Protein AF-A0A0K9P0N1-F1 (afdb_monomer)

Radius of gyration: 16.35 Å; Cα contacts (8 Å, |Δi|>4): 56; chains: 1; bounding box: 41×34×41 Å

Sequence (77 aa):
MIQTKRIFTSIFEIGKIFGTIDEAESEYYEQVGNLGFSVRKSTSRKIANEVVYKKYVCSKEGTSIIHREETLTDNGK

Mean predicted aligned error: 11.63 Å

Solvent-accessible surface area (backbone atoms only — not comparable to full-atom values): 5189 Å² total; per-residue (Å²): 133,66,68,70,64,60,56,57,67,75,73,54,73,86,84,74,86,64,98,44,71,66,57,51,48,52,54,48,52,50,56,39,42,76,43,38,29,49,77,76,47,76,50,74,45,66,56,97,89,40,80,76,49,75,47,77,43,62,50,96,57,50,53,70,91,72,83,90,83,84,89,86,82,83,79,86,129

pLDDT: mean 73.06, std 17.24, range [36.53, 92.38]

Organism: Zostera marina (NCBI:txid29655)

Structure (mmCIF, N/CA/C/O backbone):
data_AF-A0A0K9P0N1-F1
#
_entry.id   AF-A0A0K9P0N1-F1
#
loop_
_atom_site.group_PDB
_atom_site.id
_atom_site.type_symbol
_atom_site.label_atom_id
_atom_site.label_alt_id
_atom_site.label_comp_id
_atom_site.label_asym_id
_atom_site.label_entity_id
_atom_site.label_seq_id
_atom_site.pdbx_PDB_ins_code
_atom_site.Cartn_x
_atom_site.Cartn_y
_atom_site.Cartn_z
_atom_site.occupancy
_atom_site.B_iso_or_equiv
_atom_site.auth_seq_id
_atom_site.auth_comp_id
_atom_site.auth_asym_id
_atom_site.auth_atom_id
_atom_site.pdbx_PDB_model_num
ATOM 1 N N . MET A 1 1 ? 2.691 13.591 18.951 1.00 45.19 1 MET A N 1
ATOM 2 C CA . MET A 1 1 ? 3.250 12.986 17.714 1.00 45.19 1 MET A CA 1
ATOM 3 C C . MET A 1 1 ? 4.130 11.744 17.956 1.00 45.19 1 MET A C 1
ATOM 5 O O . MET A 1 1 ? 4.696 11.238 16.999 1.00 45.19 1 MET A O 1
ATOM 9 N N . ILE A 1 2 ? 4.245 11.213 19.184 1.00 40.44 2 ILE A N 1
ATOM 10 C CA . ILE A 1 2 ? 5.258 10.185 19.511 1.00 40.44 2 ILE A CA 1
ATOM 11 C C . ILE A 1 2 ? 4.736 8.740 19.353 1.00 40.44 2 ILE A C 1
ATOM 13 O O . ILE A 1 2 ? 5.505 7.871 18.955 1.00 40.44 2 ILE A O 1
ATOM 17 N N . GLN A 1 3 ? 3.440 8.471 19.570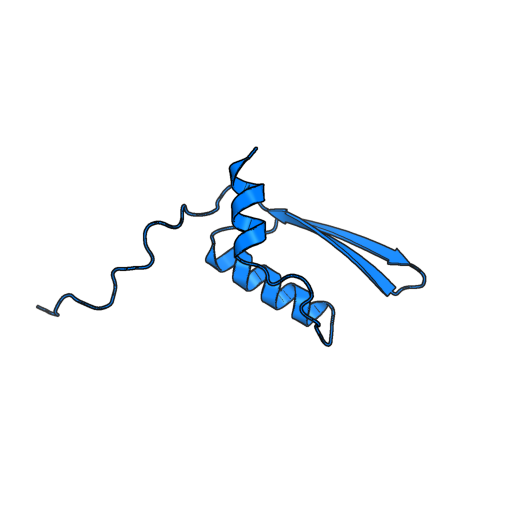 1.00 43.97 3 GLN A N 1
ATOM 18 C CA . GLN A 1 3 ? 2.907 7.094 19.519 1.00 43.97 3 GLN A CA 1
ATOM 19 C C . GLN A 1 3 ? 3.052 6.420 18.143 1.00 43.97 3 GLN A C 1
ATOM 21 O O . GLN A 1 3 ? 3.480 5.273 18.064 1.00 43.97 3 GLN A O 1
ATOM 26 N N . THR A 1 4 ? 2.774 7.141 17.053 1.00 49.59 4 THR A N 1
ATOM 27 C CA . THR A 1 4 ? 2.780 6.574 15.694 1.00 49.59 4 THR A CA 1
ATOM 28 C C . THR A 1 4 ? 4.162 6.076 15.270 1.00 49.59 4 THR A C 1
ATOM 30 O O . THR A 1 4 ? 4.257 5.091 14.552 1.00 49.59 4 THR A O 1
ATOM 33 N N . LYS A 1 5 ? 5.242 6.713 15.749 1.00 50.41 5 LYS A N 1
ATOM 34 C CA . LYS A 1 5 ? 6.620 6.327 15.411 1.00 50.41 5 LYS A CA 1
ATOM 35 C C . LYS A 1 5 ? 7.069 5.028 16.083 1.00 50.41 5 LYS A C 1
ATOM 37 O O . LYS A 1 5 ? 7.917 4.356 15.522 1.00 50.41 5 LYS A O 1
ATOM 42 N N . ARG A 1 6 ? 6.549 4.699 17.272 1.00 48.81 6 ARG A N 1
ATOM 43 C CA . ARG A 1 6 ? 7.016 3.543 18.062 1.00 48.81 6 ARG A CA 1
ATOM 44 C C . ARG A 1 6 ? 6.294 2.246 17.690 1.00 48.81 6 ARG A C 1
ATOM 46 O O . ARG A 1 6 ? 6.917 1.196 17.702 1.00 48.81 6 ARG A O 1
ATOM 53 N N . ILE A 1 7 ? 5.016 2.342 17.314 1.00 56.59 7 ILE A N 1
ATOM 54 C CA . ILE A 1 7 ? 4.212 1.216 16.810 1.00 56.59 7 ILE A CA 1
ATOM 55 C C . ILE A 1 7 ? 4.768 0.747 15.458 1.00 56.59 7 ILE A C 1
ATOM 57 O O . ILE A 1 7 ? 5.008 -0.437 15.256 1.00 56.59 7 ILE A O 1
ATOM 61 N N . PHE A 1 8 ? 5.084 1.690 14.566 1.00 58.44 8 PHE A N 1
ATOM 62 C CA . PHE A 1 8 ? 5.557 1.379 13.216 1.00 58.44 8 PHE A CA 1
ATOM 63 C C . PHE A 1 8 ? 6.839 0.535 13.175 1.00 58.44 8 PHE A C 1
ATOM 65 O O . PHE A 1 8 ? 6.994 -0.297 12.292 1.00 58.44 8 PHE A O 1
ATOM 72 N N . THR A 1 9 ? 7.755 0.712 14.127 1.00 58.88 9 THR A N 1
ATOM 73 C CA . THR A 1 9 ? 9.036 -0.012 14.126 1.00 58.88 9 THR A CA 1
ATOM 74 C C . THR A 1 9 ? 8.933 -1.448 14.645 1.00 58.88 9 THR A C 1
ATOM 76 O O . THR A 1 9 ? 9.855 -2.220 14.432 1.00 58.88 9 THR A O 1
ATOM 79 N N . SER A 1 10 ? 7.855 -1.807 15.351 1.00 62.28 10 SER A N 1
ATOM 80 C CA . SER A 1 10 ? 7.703 -3.139 15.959 1.00 62.28 10 SER A CA 1
ATOM 81 C C . SER A 1 10 ? 6.902 -4.121 15.101 1.00 62.28 10 SER A C 1
ATOM 83 O O . SER A 1 10 ? 6.915 -5.309 15.400 1.00 62.28 10 SER A O 1
ATOM 85 N N . ILE A 1 11 ? 6.167 -3.630 14.099 1.00 67.69 11 ILE A N 1
ATOM 86 C CA . ILE A 1 11 ? 5.250 -4.438 13.275 1.00 67.69 11 ILE A CA 1
ATOM 87 C C . ILE A 1 11 ? 5.873 -4.811 11.932 1.00 67.69 11 ILE A C 1
ATOM 89 O O . ILE A 1 11 ? 5.647 -5.908 11.438 1.00 67.69 11 ILE A O 1
ATOM 93 N N . PHE A 1 12 ? 6.677 -3.917 11.358 1.00 77.62 12 PHE A N 1
ATOM 94 C CA . PHE A 1 12 ? 7.311 -4.155 10.069 1.00 77.62 12 PHE A CA 1
ATOM 95 C C . PHE A 1 12 ? 8.703 -4.756 10.248 1.00 77.62 12 PHE A C 1
ATOM 97 O O . PHE A 1 12 ? 9.550 -4.188 10.941 1.00 77.62 12 PHE A O 1
ATOM 104 N N . GLU A 1 13 ? 8.958 -5.873 9.571 1.00 80.94 13 GLU A N 1
ATOM 105 C CA . GLU A 1 13 ? 10.297 -6.443 9.453 1.00 80.94 13 GLU A CA 1
ATOM 106 C C . GLU A 1 13 ? 11.164 -5.561 8.542 1.00 80.94 13 GLU A C 1
ATOM 108 O O . GLU A 1 13 ? 10.837 -5.299 7.381 1.00 80.94 13 GLU A O 1
ATOM 113 N N . ILE A 1 14 ? 12.287 -5.075 9.072 1.00 82.62 14 ILE A N 1
ATOM 114 C CA . ILE A 1 14 ? 13.232 -4.267 8.300 1.00 82.62 14 ILE A CA 1
ATOM 115 C C . ILE A 1 14 ? 14.034 -5.193 7.381 1.00 82.62 14 ILE A C 1
ATOM 117 O O . ILE A 1 14 ? 14.675 -6.125 7.852 1.00 82.62 14 ILE A O 1
ATOM 121 N N . GLY A 1 15 ? 14.061 -4.881 6.083 1.00 84.50 15 GLY A N 1
ATOM 122 C CA . GLY A 1 15 ? 14.869 -5.612 5.099 1.00 84.50 15 GLY A CA 1
ATOM 123 C C . GLY A 1 15 ? 14.138 -6.743 4.374 1.00 84.50 15 GLY A C 1
ATOM 124 O O . GLY A 1 15 ? 14.769 -7.455 3.597 1.00 84.50 15 GLY A O 1
ATOM 125 N N . LYS A 1 16 ? 12.822 -6.884 4.572 1.00 87.75 16 LYS A N 1
ATOM 126 C CA . LYS A 1 16 ? 11.997 -7.798 3.779 1.00 87.75 16 LYS A CA 1
ATOM 127 C C . LYS A 1 16 ? 12.067 -7.461 2.284 1.00 87.75 16 LYS A C 1
ATOM 129 O O . LYS A 1 16 ? 11.972 -6.296 1.894 1.00 87.75 16 LYS A O 1
ATOM 134 N N . ILE A 1 17 ? 12.230 -8.495 1.460 1.00 90.62 17 ILE A N 1
ATOM 135 C CA . ILE A 1 17 ? 12.310 -8.400 -0.001 1.00 90.62 17 ILE A CA 1
ATOM 136 C C . ILE A 1 17 ? 10.966 -8.831 -0.588 1.00 90.62 17 ILE A C 1
ATOM 138 O O . ILE A 1 17 ? 10.419 -9.854 -0.187 1.00 90.62 17 ILE A O 1
ATOM 142 N N . PHE A 1 18 ? 10.469 -8.062 -1.552 1.00 90.06 18 PHE A N 1
ATOM 143 C CA . PHE A 1 18 ? 9.247 -8.352 -2.300 1.00 90.06 18 PHE A CA 1
ATOM 144 C C . PHE A 1 18 ? 9.591 -8.545 -3.777 1.00 90.06 18 PHE A C 1
ATOM 146 O O . PHE A 1 18 ? 10.522 -7.910 -4.281 1.00 90.06 18 PHE A O 1
ATOM 153 N N . GLY A 1 19 ? 8.840 -9.396 -4.476 1.00 91.12 19 GLY A N 1
ATOM 154 C CA . GLY A 1 19 ? 9.017 -9.607 -5.912 1.00 91.12 19 GLY A CA 1
ATOM 155 C C . GLY A 1 19 ? 8.494 -8.433 -6.739 1.00 91.12 19 GLY A C 1
ATOM 156 O O . GLY A 1 19 ? 8.998 -8.165 -7.829 1.00 91.12 19 GLY A O 1
ATOM 157 N N . THR A 1 20 ? 7.502 -7.706 -6.215 1.00 90.12 20 THR A N 1
ATOM 158 C CA . THR A 1 20 ? 6.918 -6.528 -6.868 1.00 90.12 20 THR A CA 1
ATOM 159 C C . THR A 1 20 ? 6.573 -5.424 -5.869 1.00 90.12 20 THR A C 1
ATOM 161 O O . THR A 1 20 ? 6.448 -5.646 -4.665 1.00 90.12 20 THR A O 1
ATOM 164 N N . ILE A 1 21 ? 6.385 -4.206 -6.381 1.00 88.00 21 ILE A N 1
ATOM 165 C CA . ILE A 1 21 ? 5.922 -3.066 -5.576 1.00 88.00 21 ILE A CA 1
ATOM 166 C C . ILE A 1 21 ? 4.489 -3.290 -5.080 1.00 88.00 21 ILE A C 1
ATOM 168 O O . ILE A 1 21 ? 4.177 -2.894 -3.960 1.00 88.00 21 ILE A O 1
ATOM 172 N N . ASP A 1 22 ? 3.643 -3.923 -5.893 1.00 89.62 22 ASP A N 1
ATOM 173 C CA . ASP A 1 22 ? 2.238 -4.166 -5.558 1.00 89.62 22 ASP A CA 1
ATOM 174 C C . ASP A 1 22 ? 2.108 -5.171 -4.405 1.00 89.62 22 ASP A C 1
ATOM 176 O O . ASP A 1 22 ? 1.286 -4.984 -3.511 1.00 89.62 22 ASP A O 1
ATOM 180 N N . GLU A 1 23 ? 2.973 -6.188 -4.370 1.00 90.75 23 GLU A N 1
ATOM 181 C CA . GLU A 1 23 ? 3.079 -7.133 -3.252 1.00 90.75 23 GLU A CA 1
ATOM 182 C C . GLU A 1 23 ? 3.473 -6.415 -1.952 1.00 90.75 23 GLU A C 1
ATOM 184 O O . GLU A 1 23 ? 2.811 -6.572 -0.924 1.00 90.75 23 GLU A O 1
ATOM 189 N N . ALA A 1 24 ? 4.496 -5.554 -2.020 1.00 89.12 24 ALA A N 1
ATOM 190 C CA . ALA A 1 24 ? 4.927 -4.742 -0.885 1.00 89.12 24 ALA A CA 1
ATOM 191 C C . ALA A 1 24 ? 3.817 -3.797 -0.389 1.00 89.12 24 ALA A C 1
ATOM 193 O O . ALA A 1 24 ? 3.666 -3.578 0.813 1.00 89.12 24 ALA A O 1
ATOM 194 N N . GLU A 1 25 ? 3.033 -3.224 -1.307 1.00 88.75 25 GLU A N 1
ATOM 195 C CA . GLU A 1 25 ? 1.899 -2.359 -0.978 1.00 88.75 25 GLU A CA 1
ATOM 196 C C . GLU A 1 25 ? 0.742 -3.122 -0.344 1.00 88.75 25 GLU A C 1
ATOM 198 O O . GLU A 1 25 ? 0.195 -2.657 0.655 1.00 88.75 25 GLU A O 1
ATOM 203 N N . SER A 1 26 ? 0.386 -4.283 -0.891 1.00 90.69 26 SER A N 1
ATOM 204 C CA . SER A 1 26 ? -0.702 -5.109 -0.370 1.00 90.69 26 SER A CA 1
ATOM 205 C C . SER A 1 26 ? -0.434 -5.519 1.073 1.00 90.69 26 SER A C 1
ATOM 207 O O . SER A 1 26 ? -1.279 -5.308 1.943 1.00 90.69 26 SER A O 1
ATOM 209 N N . GLU A 1 27 ? 0.766 -6.033 1.344 1.00 89.00 27 GLU A N 1
ATOM 210 C CA . GLU A 1 27 ? 1.147 -6.434 2.694 1.00 89.00 27 GLU A CA 1
ATOM 211 C C . GLU A 1 27 ? 1.196 -5.235 3.652 1.00 89.00 27 GLU A C 1
ATO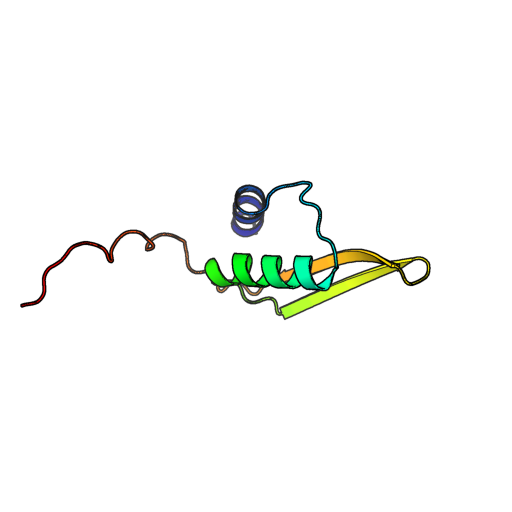M 213 O O . GLU A 1 27 ? 0.721 -5.315 4.788 1.00 89.00 27 GLU A O 1
ATOM 218 N N . TYR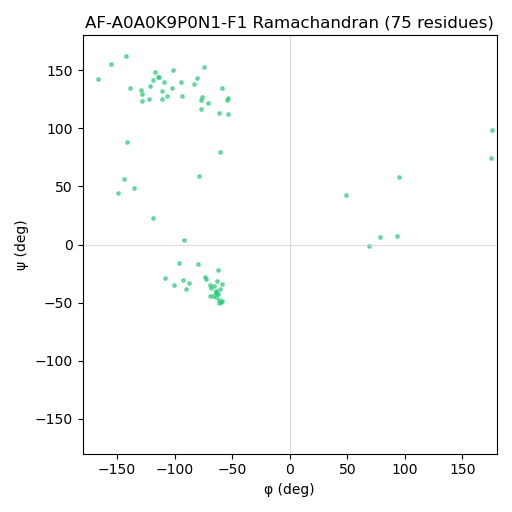 A 1 28 ? 1.717 -4.092 3.193 1.00 87.56 28 TYR A N 1
ATOM 219 C CA . TYR A 1 28 ? 1.717 -2.866 3.985 1.00 87.56 28 TYR A CA 1
ATOM 220 C C . TYR A 1 28 ? 0.297 -2.439 4.375 1.00 87.56 28 TYR A C 1
ATOM 222 O O . TYR A 1 28 ? 0.049 -2.150 5.547 1.00 87.56 28 TYR A O 1
ATOM 230 N N . TYR A 1 29 ? -0.634 -2.410 3.414 1.00 87.19 29 TYR A N 1
ATOM 231 C CA . TYR A 1 29 ? -2.025 -2.020 3.647 1.00 87.19 29 TYR A CA 1
ATOM 232 C C . TYR A 1 29 ? -2.756 -2.977 4.585 1.00 87.19 29 TYR A C 1
ATOM 234 O O . TYR A 1 29 ? -3.496 -2.516 5.455 1.00 87.19 29 TYR A O 1
ATOM 242 N N . GLU A 1 30 ? -2.521 -4.280 4.455 1.00 87.19 30 GLU A N 1
ATOM 243 C CA . GLU A 1 30 ? -3.080 -5.282 5.359 1.00 87.19 30 GLU A CA 1
ATOM 244 C C . GLU A 1 30 ? -2.593 -5.065 6.798 1.00 87.19 30 GLU A C 1
ATOM 246 O O . GLU A 1 30 ? -3.402 -4.963 7.722 1.00 87.19 30 GLU A O 1
ATOM 251 N N . GLN A 1 31 ? -1.280 -4.916 6.998 1.00 85.31 31 GLN A N 1
ATOM 252 C CA . GLN A 1 31 ? -0.706 -4.741 8.333 1.00 85.31 31 GLN A CA 1
ATOM 253 C C . G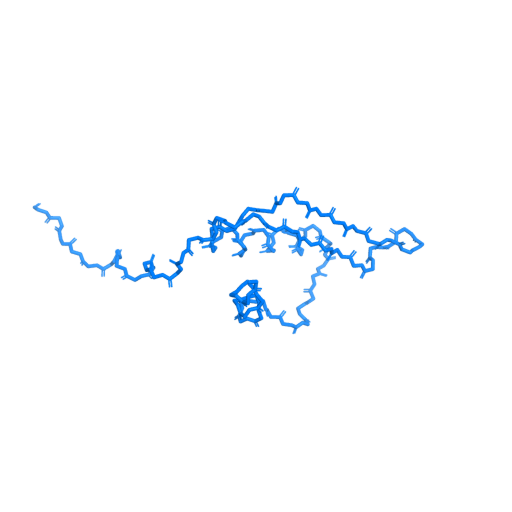LN A 1 31 ? -1.172 -3.445 9.002 1.00 85.31 31 GLN A C 1
ATOM 255 O O . GLN A 1 31 ? -1.569 -3.466 10.167 1.00 85.31 31 GLN A O 1
ATOM 260 N N . VAL A 1 32 ? -1.173 -2.312 8.288 1.00 82.31 32 VAL A N 1
ATOM 261 C CA . VAL A 1 32 ? -1.671 -1.050 8.863 1.00 82.31 32 VAL A CA 1
ATOM 262 C C . VAL A 1 32 ? -3.188 -1.078 9.074 1.00 82.31 32 VAL A C 1
ATOM 264 O O . VAL A 1 32 ? -3.659 -0.546 10.080 1.00 82.31 32 VAL A O 1
ATOM 267 N N . GLY A 1 33 ? -3.940 -1.740 8.190 1.00 82.00 33 GLY A N 1
ATOM 268 C CA . GLY A 1 33 ? -5.385 -1.931 8.315 1.00 82.00 33 GLY A CA 1
ATOM 269 C C . GLY A 1 33 ? -5.759 -2.764 9.540 1.00 82.00 33 GLY A C 1
ATOM 270 O O . GLY A 1 33 ? -6.648 -2.377 10.296 1.00 82.00 33 GLY A O 1
ATOM 271 N N . ASN A 1 34 ? -5.012 -3.837 9.816 1.00 82.50 34 ASN A N 1
ATOM 272 C CA . ASN A 1 34 ? -5.171 -4.665 11.017 1.00 82.50 34 ASN A CA 1
ATOM 273 C C . ASN A 1 34 ? -4.920 -3.893 12.325 1.00 82.50 34 ASN A C 1
ATOM 275 O O . ASN A 1 34 ? -5.418 -4.285 13.379 1.00 82.50 34 ASN A O 1
ATOM 279 N N . LEU A 1 35 ? -4.187 -2.780 12.260 1.00 76.75 35 LEU A N 1
ATOM 280 C CA . LEU A 1 35 ? -3.952 -1.860 13.377 1.00 76.75 35 LEU A CA 1
ATOM 281 C C . LEU A 1 35 ? -4.981 -0.717 13.446 1.00 76.75 35 LEU A C 1
ATOM 283 O O . LEU A 1 35 ? -4.841 0.200 14.256 1.00 76.75 35 LEU A O 1
ATOM 287 N N . GLY A 1 36 ? -5.985 -0.728 12.567 1.00 78.88 36 GLY A N 1
ATOM 288 C CA . GLY A 1 36 ? -7.000 0.317 12.442 1.00 78.88 36 GLY A CA 1
ATOM 289 C C . GLY A 1 36 ? -6.533 1.563 11.682 1.00 78.88 36 GLY A C 1
ATOM 290 O O . GLY A 1 36 ? -7.250 2.557 11.618 1.00 78.88 36 GLY A O 1
ATOM 291 N N . PHE A 1 37 ? -5.340 1.569 11.088 1.00 80.56 37 PHE A N 1
ATOM 292 C CA . PHE A 1 37 ? -4.907 2.704 10.279 1.00 80.56 37 PHE A CA 1
ATOM 293 C C . PHE A 1 37 ? -5.468 2.616 8.857 1.00 80.56 37 PHE A C 1
ATOM 295 O O . PHE A 1 37 ? -5.424 1.579 8.206 1.00 80.56 37 PHE A O 1
ATOM 302 N N . SER A 1 38 ? -5.914 3.760 8.336 1.00 82.19 38 SER A N 1
ATOM 303 C CA . SER A 1 38 ? -6.269 3.928 6.925 1.00 82.19 38 SER A CA 1
ATOM 304 C C . SER A 1 38 ? -5.258 4.849 6.242 1.00 82.19 38 SER A C 1
ATOM 306 O O . SER A 1 38 ? -5.014 5.974 6.701 1.00 82.19 38 SER A O 1
ATOM 308 N N . VAL A 1 39 ? -4.647 4.374 5.154 1.00 83.38 39 VAL A N 1
ATOM 309 C CA . VAL A 1 39 ? -3.695 5.155 4.354 1.00 83.38 39 VAL A CA 1
ATOM 310 C C . VAL A 1 39 ? -4.458 6.150 3.487 1.00 83.38 39 VAL A C 1
ATOM 312 O O . VAL A 1 39 ? -5.324 5.771 2.707 1.00 83.38 39 VAL A O 1
ATOM 315 N N . ARG A 1 40 ? -4.123 7.439 3.602 1.00 82.31 40 ARG A N 1
ATOM 316 C CA . ARG A 1 40 ? -4.806 8.518 2.861 1.00 82.31 40 ARG A CA 1
ATOM 317 C C . ARG A 1 40 ? -3.967 9.133 1.756 1.00 82.31 40 ARG A C 1
ATOM 319 O O . ARG A 1 40 ? -4.512 9.687 0.807 1.00 82.31 40 ARG A O 1
ATOM 326 N N . LYS A 1 41 ? -2.644 9.126 1.912 1.00 78.00 41 LYS A N 1
ATOM 327 C CA . LYS A 1 41 ? -1.723 9.712 0.936 1.00 78.00 41 LYS A CA 1
ATOM 328 C C . LYS A 1 41 ? -0.526 8.803 0.757 1.00 78.00 41 LYS A C 1
ATOM 330 O O . LYS A 1 41 ? 0.071 8.373 1.743 1.00 78.00 41 LYS A O 1
ATOM 335 N N . SER A 1 42 ? -0.150 8.593 -0.495 1.00 84.62 42 SER A N 1
ATOM 336 C CA . SER A 1 42 ? 1.117 7.992 -0.879 1.00 84.62 42 SER A CA 1
ATOM 337 C C . SER A 1 42 ? 1.916 8.998 -1.708 1.00 84.62 42 SER A C 1
ATOM 339 O O . SER A 1 42 ? 1.377 9.787 -2.484 1.00 84.62 42 SER A O 1
ATOM 341 N N . THR A 1 43 ? 3.227 9.032 -1.505 1.00 87.19 43 THR A N 1
ATOM 342 C CA . THR A 1 43 ? 4.158 9.800 -2.333 1.00 87.19 43 THR A CA 1
ATOM 343 C C . THR A 1 43 ? 5.261 8.865 -2.772 1.00 87.19 43 THR A C 1
ATOM 345 O O . THR A 1 43 ? 5.927 8.265 -1.932 1.00 87.19 43 THR A O 1
ATOM 348 N N . SER A 1 44 ? 5.459 8.746 -4.082 1.00 90.19 44 SER A N 1
ATOM 349 C CA . SER A 1 44 ? 6.509 7.913 -4.659 1.00 90.19 44 SER A CA 1
ATOM 350 C C . SER A 1 44 ? 7.605 8.782 -5.261 1.00 90.19 44 SER A C 1
ATOM 352 O O . SER A 1 44 ? 7.323 9.808 -5.882 1.00 90.19 44 SER A O 1
ATOM 354 N N . ARG A 1 45 ? 8.862 8.375 -5.079 1.00 90.88 45 ARG A N 1
ATOM 355 C CA . ARG A 1 45 ? 9.985 8.897 -5.859 1.00 90.88 45 ARG A CA 1
ATOM 356 C C . ARG A 1 45 ? 10.416 7.827 -6.841 1.00 90.88 45 ARG A C 1
ATOM 358 O O . ARG A 1 45 ? 10.701 6.702 -6.432 1.00 90.88 45 ARG A O 1
ATOM 365 N N . LYS A 1 46 ? 10.505 8.210 -8.112 1.00 92.38 46 LYS A N 1
ATOM 366 C CA . LYS A 1 46 ? 11.023 7.362 -9.180 1.00 92.38 46 LYS A CA 1
ATOM 367 C C . LYS A 1 46 ? 12.328 7.930 -9.735 1.00 92.38 46 LYS A C 1
ATOM 369 O O . LYS A 1 46 ? 12.472 9.150 -9.810 1.00 92.38 46 LYS A O 1
ATOM 374 N N . ILE A 1 47 ? 13.263 7.063 -10.103 1.00 91.69 47 ILE A N 1
ATOM 375 C CA . ILE A 1 47 ? 14.479 7.402 -10.855 1.00 91.69 47 ILE A CA 1
ATOM 376 C C . ILE A 1 47 ? 14.532 6.439 -12.036 1.00 91.69 47 ILE A C 1
ATOM 378 O O . ILE A 1 47 ? 14.359 5.246 -11.835 1.00 91.69 47 ILE A O 1
ATOM 382 N N . ALA A 1 48 ? 14.720 6.954 -13.255 1.00 90.56 48 ALA A N 1
ATOM 383 C CA . ALA A 1 48 ? 14.764 6.136 -14.474 1.00 90.56 48 ALA A CA 1
ATOM 384 C C . ALA A 1 48 ? 13.589 5.133 -14.589 1.00 90.56 48 ALA A C 1
ATOM 386 O O . ALA A 1 48 ? 13.772 3.982 -14.956 1.00 90.56 48 ALA A O 1
ATOM 387 N N . ASN A 1 49 ? 12.374 5.582 -14.254 1.00 86.25 49 ASN A N 1
ATOM 388 C CA . ASN A 1 49 ? 11.128 4.799 -14.192 1.00 86.25 49 ASN A CA 1
ATOM 389 C C . ASN A 1 49 ? 11.022 3.737 -13.081 1.00 86.25 49 ASN A C 1
ATOM 391 O O . ASN A 1 49 ? 9.939 3.178 -12.903 1.00 86.25 49 ASN A O 1
ATOM 395 N N . GLU A 1 50 ? 12.048 3.547 -12.256 1.00 86.12 50 GLU A N 1
ATOM 396 C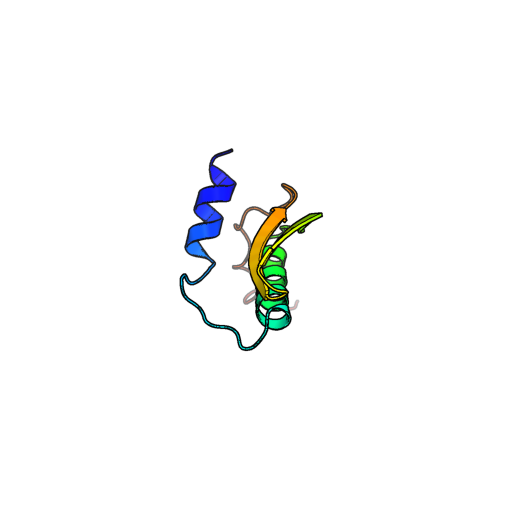 CA . GLU A 1 50 ? 12.015 2.633 -11.112 1.00 86.12 50 GLU A CA 1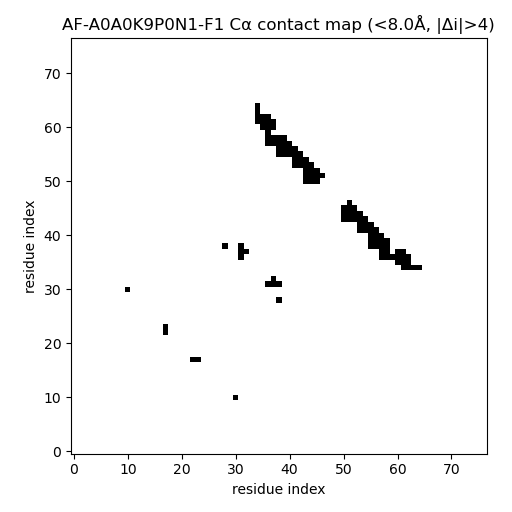
ATOM 397 C C . GLU A 1 50 ? 11.628 3.355 -9.819 1.00 86.12 50 GLU A C 1
ATOM 399 O O . GLU A 1 50 ? 12.049 4.488 -9.571 1.00 86.12 50 GLU A O 1
ATOM 404 N N . VAL A 1 51 ? 10.809 2.721 -8.975 1.00 86.06 51 VAL A N 1
ATOM 405 C CA . VAL A 1 51 ? 10.427 3.276 -7.667 1.00 86.06 51 VAL A CA 1
ATOM 406 C C . VAL A 1 51 ? 11.577 3.096 -6.682 1.00 86.06 51 VAL A C 1
ATOM 408 O O . VAL A 1 51 ? 11.918 1.981 -6.318 1.00 86.06 51 VAL A O 1
ATOM 411 N N . VAL A 1 52 ? 12.124 4.212 -6.199 1.00 89.25 52 VAL A N 1
ATOM 412 C CA . VAL A 1 52 ? 13.223 4.226 -5.219 1.00 89.25 52 VAL A CA 1
ATOM 413 C C . VAL A 1 52 ? 12.692 4.232 -3.791 1.00 89.25 52 VAL A C 1
ATOM 415 O O . VAL A 1 52 ? 13.262 3.605 -2.907 1.00 89.25 52 VAL A O 1
ATOM 418 N N . TYR A 1 53 ? 11.600 4.961 -3.544 1.00 86.06 53 TYR A N 1
ATOM 419 C CA . TYR A 1 53 ? 10.881 4.877 -2.275 1.00 86.06 53 TYR A CA 1
ATOM 420 C C . TYR A 1 53 ? 9.416 5.280 -2.429 1.00 86.06 53 TYR A C 1
ATOM 422 O O . TYR A 1 53 ? 9.061 6.098 -3.288 1.00 86.06 53 TYR A O 1
ATOM 430 N N . LYS A 1 54 ? 8.580 4.775 -1.519 1.00 87.69 54 LYS A N 1
ATOM 431 C CA . LYS A 1 54 ? 7.223 5.264 -1.267 1.00 87.69 54 LYS A CA 1
ATOM 432 C C . LYS A 1 54 ? 7.092 5.694 0.194 1.00 87.69 54 LYS A C 1
ATOM 434 O O . LYS A 1 54 ? 7.594 5.031 1.095 1.00 87.69 54 LYS A O 1
ATOM 439 N N . LYS A 1 55 ? 6.453 6.840 0.425 1.00 87.31 55 LYS A N 1
ATOM 440 C CA . LYS A 1 55 ? 6.058 7.330 1.751 1.00 87.31 55 LYS A CA 1
ATOM 441 C C . LYS A 1 55 ? 4.546 7.285 1.846 1.00 87.31 55 LYS A C 1
ATOM 443 O O . LYS A 1 55 ? 3.874 7.816 0.965 1.00 87.31 55 LYS A O 1
ATOM 448 N N . TYR A 1 56 ? 4.039 6.731 2.936 1.00 84.81 56 TYR A N 1
ATOM 449 C CA . TYR A 1 56 ? 2.612 6.665 3.215 1.00 84.81 56 TYR A CA 1
ATOM 450 C C . TYR A 1 56 ? 2.274 7.502 4.441 1.00 84.81 56 TYR A C 1
ATOM 452 O O . TYR A 1 56 ? 3.049 7.588 5.395 1.00 84.81 56 TYR A O 1
ATOM 460 N N . VAL A 1 57 ? 1.102 8.126 4.407 1.00 82.25 57 VAL A N 1
ATOM 461 C CA . VAL A 1 57 ? 0.536 8.869 5.531 1.00 82.25 57 VAL A CA 1
ATOM 462 C C . VAL A 1 57 ? -0.819 8.265 5.866 1.00 82.25 57 VAL A C 1
ATOM 464 O O . VAL A 1 57 ? -1.696 8.176 5.003 1.00 82.25 57 VAL A O 1
ATOM 467 N N . CYS A 1 58 ? -0.988 7.883 7.129 1.00 79.19 58 CYS A N 1
ATOM 468 C CA . CYS A 1 58 ? -2.229 7.328 7.659 1.00 79.19 58 CYS A CA 1
ATOM 469 C C . CYS A 1 58 ? -3.013 8.380 8.452 1.00 79.19 58 CYS A C 1
ATOM 471 O O . CYS A 1 58 ? -2.416 9.267 9.071 1.00 79.19 58 CYS A O 1
ATOM 473 N N . SER A 1 59 ? -4.342 8.275 8.486 1.00 71.44 59 SER A N 1
ATOM 474 C CA . SER A 1 59 ? -5.136 8.999 9.485 1.00 71.44 59 SER A CA 1
ATOM 475 C C . SER A 1 59 ? -5.020 8.379 10.869 1.00 71.44 59 SER A C 1
ATOM 477 O O . SER A 1 59 ? -4.795 7.182 11.022 1.00 71.44 59 SER A O 1
ATOM 479 N N . LYS A 1 60 ? -5.199 9.221 11.890 1.00 62.66 60 LYS A N 1
ATOM 480 C CA . LYS A 1 60 ? -5.141 8.859 13.307 1.00 62.66 60 LYS A CA 1
ATOM 481 C C . LYS A 1 60 ? -6.444 8.182 13.763 1.00 62.66 60 LYS A C 1
ATOM 483 O O . LYS A 1 60 ? -7.107 8.684 14.659 1.00 62.66 60 LYS A O 1
ATOM 488 N N . GLU A 1 61 ? -6.795 7.072 13.129 1.00 64.31 61 GLU A N 1
ATOM 489 C CA . GLU A 1 61 ? -7.901 6.197 13.554 1.00 64.31 61 GLU A CA 1
ATOM 490 C C . GLU A 1 61 ? -7.400 4.790 13.905 1.00 64.31 61 GLU A C 1
ATOM 492 O O . GLU A 1 61 ? -8.166 3.844 13.911 1.00 64.31 61 GLU A O 1
ATOM 497 N N . GLY A 1 62 ? -6.113 4.648 14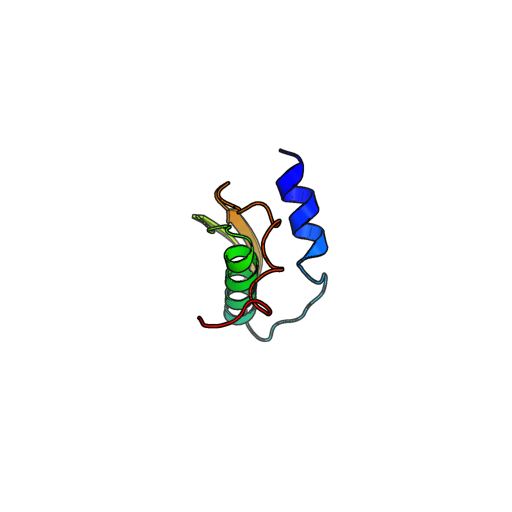.247 1.00 55.69 62 GLY A N 1
ATOM 498 C CA . GLY A 1 62 ? -5.593 3.391 14.777 1.00 55.69 62 GLY A CA 1
ATOM 499 C C . GLY A 1 62 ? -6.300 3.044 16.081 1.00 55.69 62 GLY A C 1
ATOM 500 O O . GLY A 1 62 ? -6.157 3.769 17.071 1.00 55.69 62 GLY A O 1
ATOM 501 N N . THR A 1 63 ? -7.076 1.963 16.074 1.00 56.00 63 THR A N 1
ATOM 502 C CA . THR A 1 63 ? -7.604 1.353 17.289 1.00 56.00 63 THR A CA 1
ATOM 503 C C . THR A 1 63 ? -6.412 1.062 18.189 1.00 56.00 63 THR A C 1
ATOM 505 O O . THR A 1 63 ? -5.443 0.424 17.775 1.00 56.00 63 THR A O 1
ATOM 508 N N . SER A 1 64 ? -6.439 1.576 19.417 1.00 54.34 64 SER A N 1
ATOM 509 C CA . SER A 1 64 ? -5.507 1.134 20.445 1.00 54.34 64 SER A CA 1
ATOM 510 C C . SER A 1 64 ? -5.619 -0.381 20.524 1.00 54.34 64 SER A C 1
ATOM 512 O O . SER A 1 64 ? -6.670 -0.880 20.910 1.00 54.34 64 SER A O 1
ATOM 514 N N . ILE A 1 65 ? -4.570 -1.098 20.135 1.00 57.38 65 ILE A N 1
ATOM 515 C CA . ILE A 1 65 ? -4.384 -2.517 20.439 1.00 57.38 65 ILE A CA 1
ATOM 516 C C . ILE A 1 65 ? -4.324 -2.688 21.962 1.00 57.38 65 ILE A C 1
ATOM 518 O O . ILE A 1 65 ? -3.264 -2.757 22.569 1.00 57.38 65 ILE A O 1
ATOM 522 N N . ILE A 1 66 ? -5.504 -2.676 22.566 1.00 54.09 66 ILE A N 1
ATOM 523 C CA . ILE A 1 66 ? -5.949 -3.577 23.615 1.00 54.09 66 ILE A CA 1
ATOM 524 C C . ILE A 1 66 ? -7.301 -4.076 23.084 1.00 54.09 66 ILE A C 1
ATOM 526 O O . ILE A 1 66 ? -8.082 -3.270 22.591 1.00 54.09 66 ILE A O 1
ATOM 530 N N . HIS A 1 67 ? -7.537 -5.386 23.134 1.00 53.56 67 HIS A N 1
ATOM 531 C CA . HIS A 1 67 ? -8.603 -6.156 22.463 1.00 53.56 67 HIS A CA 1
ATOM 532 C C . HIS A 1 67 ? -8.222 -6.787 21.117 1.00 53.56 67 HIS A C 1
ATOM 534 O O . HIS A 1 67 ? -8.898 -6.627 20.103 1.00 53.56 67 HIS A O 1
ATOM 540 N N . ARG A 1 68 ? -7.189 -7.635 21.138 1.00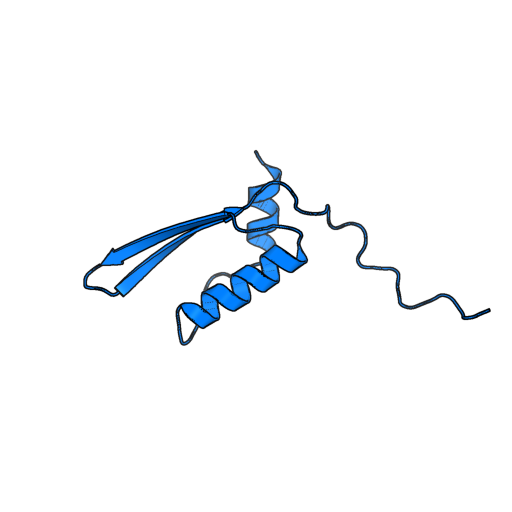 54.41 68 ARG A N 1
ATOM 541 C CA . ARG A 1 68 ? -7.273 -8.892 20.381 1.00 54.41 68 ARG A CA 1
ATOM 542 C C . ARG A 1 68 ? -6.774 -10.094 21.184 1.00 54.41 68 ARG A C 1
ATOM 544 O O . ARG A 1 68 ? -6.029 -10.909 20.668 1.00 54.41 68 ARG A O 1
ATOM 551 N N . GLU A 1 69 ? -7.254 -10.204 22.419 1.00 52.62 69 GLU A N 1
ATOM 552 C CA . GLU A 1 69 ? -7.342 -11.457 23.180 1.00 52.62 69 GLU A CA 1
ATOM 553 C C . GLU A 1 69 ? -8.661 -11.427 23.965 1.00 52.62 69 GLU A C 1
ATOM 555 O O . GLU A 1 69 ? -8.713 -10.871 25.051 1.00 52.62 69 GLU A O 1
ATOM 560 N N . GLU A 1 70 ? -9.744 -11.896 23.337 1.00 50.00 70 GLU A N 1
ATOM 561 C CA . GLU A 1 70 ? -10.937 -12.508 23.961 1.00 50.00 70 GLU A CA 1
ATOM 562 C C . GLU A 1 70 ? -11.981 -12.774 22.863 1.00 50.00 70 GLU A C 1
ATOM 564 O O . GLU A 1 70 ? -12.951 -12.050 22.700 1.00 50.00 70 GLU A O 1
ATOM 569 N N . THR A 1 71 ? -11.761 -13.797 22.036 1.00 46.59 71 THR A N 1
ATOM 570 C CA . THR A 1 71 ? -12.865 -14.536 21.383 1.00 46.59 71 THR A CA 1
ATOM 571 C C . THR A 1 71 ? -12.457 -15.992 21.158 1.00 46.59 71 THR A C 1
ATOM 573 O O . THR A 1 71 ? -12.667 -16.554 20.093 1.00 46.59 71 THR A O 1
ATOM 576 N N . LEU A 1 72 ? -11.851 -16.624 22.166 1.00 53.66 72 LEU A N 1
ATOM 577 C CA . LEU A 1 72 ? -11.739 -18.084 22.244 1.00 53.66 72 LEU A CA 1
ATOM 578 C C . LEU A 1 72 ? -11.852 -18.536 23.708 1.00 53.66 72 LEU A C 1
ATOM 580 O O . LEU A 1 72 ? -10.933 -19.157 24.207 1.00 53.66 72 LEU A O 1
ATOM 584 N N . THR A 1 73 ? -12.946 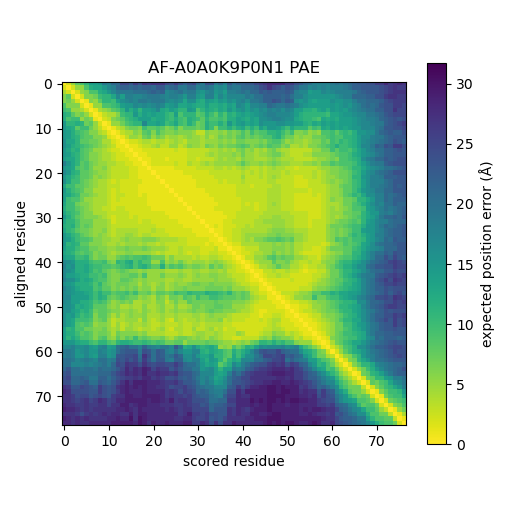-18.172 24.388 1.00 52.88 73 THR A N 1
ATOM 585 C CA . THR A 1 73 ? -13.628 -18.955 25.446 1.00 52.88 73 THR A CA 1
ATOM 586 C C . THR A 1 73 ? -14.769 -18.111 26.029 1.00 52.88 73 THR A C 1
ATOM 588 O O . THR A 1 73 ? -14.509 -17.266 26.874 1.00 52.88 73 THR A O 1
ATOM 591 N N . ASP A 1 74 ? -16.015 -18.317 25.601 1.00 39.91 74 ASP A N 1
ATOM 592 C CA . ASP A 1 74 ? -17.151 -18.460 26.528 1.00 39.91 74 ASP A CA 1
ATOM 593 C C . ASP A 1 74 ? -18.370 -19.013 25.778 1.00 39.91 74 ASP A C 1
ATOM 595 O O . ASP A 1 74 ? -18.577 -18.766 24.589 1.00 39.91 74 ASP A O 1
ATOM 599 N N . ASN A 1 75 ? -19.098 -19.871 26.472 1.00 45.38 75 ASN A N 1
ATOM 600 C CA . ASN A 1 75 ? -19.916 -20.934 25.929 1.00 45.38 75 ASN A CA 1
ATOM 601 C C . ASN A 1 75 ? -21.273 -20.447 25.421 1.00 45.38 75 ASN A C 1
ATOM 603 O O . ASN A 1 75 ? -21.939 -19.609 26.027 1.00 45.38 75 ASN A O 1
ATOM 607 N N . GLY A 1 76 ? -21.704 -21.060 24.317 1.00 41.62 76 GLY A N 1
ATOM 608 C CA . GLY A 1 76 ? -23.095 -21.048 23.894 1.00 41.62 76 GLY A CA 1
ATOM 609 C C . GLY A 1 76 ? -23.999 -21.528 25.029 1.00 41.62 76 GLY A C 1
ATOM 610 O O . GLY A 1 76 ? -23.768 -22.579 25.622 1.00 41.62 76 GLY A O 1
ATOM 611 N N . LYS A 1 77 ? -24.979 -20.678 25.312 1.00 36.53 77 LYS A N 1
ATOM 612 C CA . LYS A 1 77 ? -26.141 -20.868 26.176 1.00 36.53 77 LYS A CA 1
ATOM 613 C C . LYS A 1 77 ? -26.890 -22.176 25.921 1.00 36.53 77 LYS A C 1
ATOM 615 O O . LYS A 1 77 ? -26.999 -22.561 24.736 1.00 36.53 77 LYS A O 1
#

Secondary structure (DSSP, 8-state):
--HHHHHHHHHSPTT---SSHHHHHHHHHHHHHHTT--EEEEEEEEETTEEEEEEEEE-S----S--SS-SS-----

Nearest PDB structures (foldseek):
  3iwc-assembly1_D  TM=5.506E-01  e=2.836E-01  Thermotoga maritima
  3iwc-assembly2_B  TM=5.465E-01  e=6.344E-01  Thermotoga maritima
  7aeb-assembly1_S  TM=3.860E-01  e=4.747E+00  Algoriphagus machipongonensis
  9e7f-assembly1_AM  TM=4.187E-01  e=8.682E+00  Pyrobaculum calidifontis JCM 11548

Foldseek 3Di:
DPPVVVVVVPQDDPPDDDPDPVRVVVVVQVSCVVQQWDWDDKDFDDDPNHTPDIDTDTDPRGDPPDPPPPDPDDDDD